Protein AF-A0ABD0QCN0-F1 (afdb_monomer_lite)

Organism: Cirrhinus mrigala (NCBI:txid683832)

Structure (mmCIF, N/CA/C/O backbone):
data_AF-A0ABD0QCN0-F1
#
_entry.id   AF-A0ABD0QCN0-F1
#
loop_
_atom_site.group_PDB
_atom_site.id
_atom_site.type_symbol
_atom_site.label_atom_id
_atom_site.label_alt_id
_atom_site.label_comp_id
_atom_site.label_asym_id
_atom_site.label_entity_id
_atom_site.label_seq_id
_atom_site.pdbx_PDB_ins_code
_atom_site.Cartn_x
_atom_site.Cartn_y
_atom_site.Cartn_z
_atom_site.occupancy
_atom_site.B_iso_or_equiv
_atom_site.auth_seq_id
_atom_site.auth_comp_id
_atom_site.auth_asym_id
_atom_site.auth_atom_id
_atom_site.pdbx_PDB_model_num
ATOM 1 N N . CYS A 1 1 ? 4.011 0.680 5.453 1.00 97.69 1 CYS A N 1
ATOM 2 C CA . CYS A 1 1 ? 2.574 0.988 5.359 1.00 97.69 1 CYS A CA 1
ATOM 3 C C . CYS A 1 1 ? 1.885 -0.359 5.284 1.00 97.69 1 CYS A C 1
ATOM 5 O O . CYS A 1 1 ? 2.483 -1.256 4.695 1.00 97.69 1 CYS A O 1
ATOM 7 N N . TRP A 1 2 ? 0.803 -0.566 6.031 1.00 98.50 2 TRP A N 1
ATOM 8 C CA . TRP A 1 2 ? 0.114 -1.860 6.032 1.00 98.50 2 TRP A CA 1
ATOM 9 C C . TRP A 1 2 ? -1.335 -1.730 6.510 1.00 98.50 2 TRP A C 1
ATOM 11 O O . TRP A 1 2 ? -1.674 -0.823 7.277 1.00 98.50 2 TRP A O 1
ATOM 21 N N . SER A 1 3 ? -2.161 -2.693 6.115 1.00 98.75 3 SER A N 1
ATOM 22 C CA . SER A 1 3 ? -3.529 -2.903 6.582 1.00 98.75 3 SER A CA 1
ATOM 23 C C . SER A 1 3 ? -3.855 -4.399 6.578 1.00 98.75 3 SER A C 1
ATOM 25 O O . SER A 1 3 ? -3.170 -5.197 5.936 1.00 98.75 3 SER A O 1
ATOM 27 N N . TYR A 1 4 ? -4.906 -4.788 7.296 1.00 98.62 4 TYR A N 1
ATOM 28 C CA . TYR A 1 4 ? -5.492 -6.119 7.155 1.00 98.62 4 TYR A CA 1
ATOM 29 C C . TYR A 1 4 ? -6.198 -6.266 5.801 1.00 98.62 4 TYR A C 1
ATOM 31 O O . TYR A 1 4 ? -6.690 -5.288 5.240 1.00 98.62 4 TYR A O 1
ATOM 39 N N . LEU A 1 5 ? -6.280 -7.503 5.301 1.00 98.44 5 LEU A N 1
ATOM 40 C CA . LEU A 1 5 ? -7.062 -7.828 4.110 1.00 98.44 5 LEU A CA 1
ATOM 41 C C . LEU A 1 5 ? -8.536 -8.019 4.482 1.00 98.44 5 LEU A C 1
ATOM 43 O O . LEU A 1 5 ? -8.883 -8.973 5.177 1.00 98.44 5 LEU A O 1
ATOM 47 N N . GLY A 1 6 ? -9.399 -7.136 3.983 1.00 98.62 6 GLY A N 1
ATOM 48 C CA . GLY A 1 6 ? -10.844 -7.205 4.203 1.00 98.62 6 GLY A CA 1
ATOM 49 C C . GLY A 1 6 ? -11.277 -6.892 5.642 1.00 98.62 6 GLY A C 1
ATOM 50 O O . GLY A 1 6 ? -10.511 -6.374 6.460 1.00 98.62 6 GLY A O 1
ATOM 51 N N . MET A 1 7 ? -12.539 -7.209 5.952 1.00 98.00 7 MET A N 1
ATOM 52 C CA . MET A 1 7 ? -13.099 -7.059 7.298 1.00 98.00 7 MET A CA 1
ATOM 53 C C . MET A 1 7 ? -12.622 -8.191 8.212 1.00 98.00 7 MET A C 1
ATOM 55 O O . MET A 1 7 ? -12.963 -9.350 7.982 1.00 98.00 7 MET A O 1
ATOM 59 N N . ILE A 1 8 ? -11.903 -7.851 9.283 1.00 98.19 8 ILE A N 1
ATOM 60 C CA . ILE A 1 8 ? -11.459 -8.826 10.301 1.00 98.19 8 ILE A CA 1
ATOM 61 C C . ILE A 1 8 ? -12.385 -8.894 11.527 1.00 98.19 8 ILE A C 1
ATOM 63 O O . ILE A 1 8 ? -12.187 -9.722 12.413 1.00 98.19 8 ILE A O 1
ATOM 67 N N . GLY A 1 9 ? -13.418 -8.046 11.560 1.00 97.50 9 GLY A N 1
ATOM 68 C CA . GLY A 1 9 ? -14.343 -7.906 12.683 1.00 97.50 9 GLY A CA 1
ATOM 69 C C . GLY A 1 9 ? -13.846 -6.914 13.740 1.00 97.50 9 GLY A C 1
ATOM 70 O O . GLY A 1 9 ? -12.654 -6.802 14.012 1.00 97.50 9 GLY A O 1
ATOM 71 N N . GLY A 1 10 ? -14.779 -6.179 14.350 1.00 97.50 10 GLY A N 1
ATOM 72 C CA . GLY A 1 10 ? -14.446 -5.124 15.310 1.00 97.50 10 GLY A CA 1
ATOM 73 C C . GLY A 1 10 ? -13.683 -3.951 14.680 1.00 97.50 10 GLY A C 1
ATOM 74 O O . GLY A 1 10 ? -13.807 -3.677 13.488 1.00 97.50 10 GLY A O 1
ATOM 75 N N . SER A 1 11 ? -12.922 -3.227 15.505 1.00 98.00 11 SER A N 1
ATOM 76 C CA . SER A 1 11 ? -12.036 -2.155 15.034 1.00 98.00 11 SER A CA 1
ATOM 77 C C . SER A 1 11 ? -10.756 -2.747 14.443 1.00 98.00 11 SER A C 1
ATOM 79 O O . SER A 1 11 ? -10.150 -3.626 15.056 1.00 98.00 11 SER A O 1
ATOM 81 N N . GLN A 1 12 ? -10.319 -2.238 13.290 1.00 98.50 12 GLN A N 1
ATOM 82 C CA . GLN A 1 12 ? -9.104 -2.689 12.614 1.00 98.50 12 GLN A CA 1
ATOM 83 C C . GLN A 1 12 ? -8.207 -1.516 12.217 1.00 98.50 12 GLN A C 1
ATOM 85 O O . GLN A 1 12 ? -8.670 -0.479 11.745 1.00 98.50 12 GLN A O 1
ATOM 90 N N . THR A 1 13 ? -6.906 -1.694 12.421 1.00 98.44 13 THR A N 1
ATOM 91 C CA . THR A 1 13 ? -5.899 -0.655 12.194 1.00 98.44 13 THR A CA 1
ATOM 92 C C . THR A 1 13 ? -5.466 -0.600 10.732 1.00 98.44 13 THR A C 1
ATOM 94 O O . THR A 1 13 ? -5.146 -1.628 10.140 1.00 98.44 13 THR A O 1
ATOM 97 N N . VAL A 1 14 ? -5.358 0.621 10.202 1.00 98.31 14 VAL A N 1
ATOM 98 C CA . VAL A 1 14 ? -4.602 0.955 8.985 1.00 98.31 14 VAL A CA 1
ATOM 99 C C . VAL A 1 14 ? -3.365 1.751 9.409 1.00 98.31 14 VAL A C 1
ATOM 101 O O . VAL A 1 14 ? -3.490 2.782 10.071 1.00 98.31 14 VAL A O 1
ATOM 104 N N . SER A 1 15 ? -2.165 1.280 9.069 1.00 98.44 15 SER A N 1
ATOM 105 C CA . SER A 1 15 ? -0.901 1.883 9.503 1.00 98.44 15 SER A CA 1
ATOM 106 C C . SER A 1 15 ? -0.276 2.770 8.426 1.00 98.44 15 SER A C 1
ATOM 108 O O . SER A 1 15 ? 0.312 2.292 7.449 1.00 98.44 15 SER A O 1
ATOM 110 N N . LEU A 1 16 ? -0.335 4.084 8.660 1.00 98.38 16 LEU A N 1
ATOM 111 C CA . LEU A 1 16 ? 0.312 5.112 7.8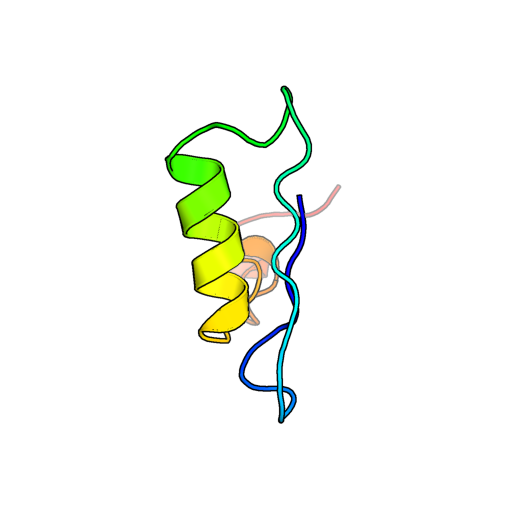44 1.00 98.38 16 LEU A CA 1
ATOM 112 C C . LEU A 1 16 ? 1.433 5.792 8.641 1.00 98.38 16 LEU A C 1
ATOM 114 O O . LEU A 1 16 ? 1.252 6.848 9.242 1.00 98.38 16 LEU A O 1
ATOM 118 N N . GLN A 1 17 ? 2.611 5.166 8.671 1.00 98.12 17 GLN A N 1
ATOM 119 C CA . GLN A 1 17 ? 3.775 5.708 9.374 1.00 98.12 17 GLN A CA 1
ATOM 120 C C . GLN A 1 17 ? 4.272 7.015 8.734 1.00 98.12 17 GLN A C 1
ATOM 122 O O . GLN A 1 17 ? 4.581 7.060 7.543 1.00 98.12 17 GLN A O 1
ATOM 127 N N . SER A 1 18 ? 4.414 8.071 9.538 1.00 96.06 18 SER A N 1
ATOM 128 C CA . SER A 1 18 ? 5.006 9.338 9.100 1.00 96.06 18 SER A CA 1
ATOM 129 C C . SER A 1 18 ? 6.544 9.281 9.106 1.00 96.06 18 SER A C 1
ATOM 131 O O . SER A 1 18 ? 7.117 8.693 10.027 1.00 96.06 18 SER A O 1
ATOM 133 N N . PRO A 1 19 ? 7.226 9.890 8.115 1.00 94.62 19 PRO A N 1
ATOM 134 C CA . PRO A 1 19 ? 6.651 10.546 6.931 1.00 94.62 19 PRO A CA 1
ATOM 135 C C . PRO A 1 19 ? 6.395 9.587 5.752 1.00 94.62 19 PRO A C 1
ATOM 137 O O . PRO A 1 19 ? 5.717 9.958 4.800 1.00 94.62 19 PRO A O 1
ATOM 140 N N . GLY A 1 20 ? 6.919 8.357 5.797 1.00 95.00 20 GLY A N 1
ATOM 141 C CA . GLY A 1 20 ? 7.028 7.469 4.630 1.00 95.00 20 GLY A CA 1
ATOM 142 C C . GLY A 1 20 ? 5.710 7.048 3.969 1.00 95.00 20 GLY A C 1
ATOM 143 O O . GLY A 1 20 ? 5.690 6.816 2.765 1.00 95.00 20 GLY A O 1
ATOM 144 N N . CYS A 1 21 ? 4.611 6.981 4.720 1.00 97.94 21 CYS A N 1
ATOM 145 C CA . CYS A 1 21 ? 3.306 6.521 4.235 1.00 97.94 21 CYS A CA 1
ATOM 146 C C . CYS A 1 21 ? 2.291 7.647 4.008 1.00 97.94 21 CYS A C 1
ATOM 148 O O . CYS A 1 21 ? 1.164 7.374 3.604 1.00 97.94 21 CYS A O 1
ATOM 150 N N . MET A 1 22 ? 2.661 8.902 4.278 1.00 96.94 22 MET A N 1
ATOM 151 C CA . MET A 1 22 ? 1.743 10.050 4.266 1.00 96.94 22 MET A CA 1
ATOM 152 C C . MET A 1 22 ? 1.522 10.617 2.854 1.00 96.94 22 MET A C 1
ATOM 154 O O . MET A 1 22 ? 1.429 11.825 2.655 1.00 96.94 22 MET A O 1
ATOM 158 N N . TRP A 1 23 ? 1.430 9.728 1.868 1.00 97.81 23 TRP A N 1
ATOM 159 C CA . TRP A 1 23 ? 1.142 10.044 0.473 1.00 97.81 23 TRP A CA 1
ATOM 160 C C . TRP A 1 23 ? -0.257 9.541 0.135 1.00 97.81 23 TRP A C 1
ATOM 162 O O . TRP A 1 23 ? -0.623 8.430 0.518 1.00 97.81 23 TRP A O 1
ATOM 172 N N . SER A 1 24 ? -1.035 10.318 -0.619 1.00 97.88 24 SER A N 1
ATOM 173 C CA . SER A 1 24 ? -2.420 9.962 -0.965 1.00 97.88 24 SER A CA 1
ATOM 174 C C . SER A 1 24 ? -2.537 8.590 -1.638 1.00 97.88 24 SER A C 1
ATOM 176 O O . SER A 1 24 ? -3.432 7.822 -1.299 1.00 97.88 24 SER A O 1
ATOM 178 N N . GLY A 1 25 ? -1.604 8.247 -2.533 1.00 98.38 25 GLY A N 1
ATOM 179 C CA . GLY A 1 25 ? -1.571 6.938 -3.194 1.00 98.38 25 GLY A CA 1
ATOM 180 C C . GLY A 1 25 ? -1.319 5.776 -2.230 1.00 98.38 25 GLY A C 1
ATOM 181 O O . GLY A 1 25 ? -1.956 4.735 -2.346 1.00 98.38 25 GLY A O 1
ATOM 182 N N . VAL A 1 26 ? -0.451 5.972 -1.235 1.00 98.50 26 VAL A N 1
ATOM 183 C CA . VAL A 1 26 ? -0.181 4.960 -0.204 1.00 98.50 26 VAL A CA 1
ATOM 184 C C . VAL A 1 26 ? -1.393 4.797 0.712 1.00 98.50 26 VAL A C 1
ATOM 186 O O . VAL A 1 26 ? -1.811 3.676 0.974 1.00 98.50 26 VAL A O 1
ATOM 189 N N . ALA A 1 27 ? -2.022 5.896 1.137 1.00 98.38 27 ALA A N 1
ATOM 190 C CA . ALA A 1 27 ? -3.252 5.829 1.923 1.00 98.38 27 ALA A CA 1
ATOM 191 C C . ALA A 1 27 ? -4.379 5.098 1.170 1.00 98.38 27 ALA A C 1
ATOM 193 O O . ALA A 1 27 ? -5.056 4.249 1.748 1.00 98.38 27 ALA A O 1
ATOM 194 N N . ALA A 1 28 ? -4.546 5.378 -0.128 1.00 98.69 28 ALA A N 1
ATOM 195 C CA . ALA A 1 28 ? -5.510 4.679 -0.973 1.00 98.69 28 ALA A CA 1
ATOM 196 C C . ALA A 1 28 ? -5.190 3.180 -1.105 1.00 98.69 28 ALA A C 1
ATOM 198 O O . ALA A 1 28 ? -6.098 2.360 -1.007 1.00 98.69 28 ALA A O 1
ATOM 199 N N . HIS A 1 29 ? -3.916 2.818 -1.276 1.00 98.75 29 HIS A N 1
ATOM 200 C CA . HIS A 1 29 ? -3.456 1.429 -1.343 1.00 98.75 29 HIS A CA 1
ATOM 201 C C . HIS A 1 29 ? -3.788 0.639 -0.066 1.00 98.75 29 HIS A C 1
ATOM 203 O O . HIS A 1 29 ? -4.399 -0.425 -0.144 1.00 98.75 29 HIS A O 1
ATOM 209 N N . GLU A 1 30 ? -3.492 1.188 1.115 1.00 98.81 30 GLU A N 1
ATOM 210 C CA . GLU A 1 30 ? -3.784 0.502 2.383 1.00 98.81 30 GLU A CA 1
ATOM 211 C C . GLU A 1 30 ? -5.289 0.416 2.688 1.00 98.81 30 GLU A C 1
ATOM 213 O O . GLU A 1 30 ? -5.766 -0.563 3.270 1.00 98.81 30 GLU A O 1
ATOM 218 N N . LEU A 1 31 ? -6.074 1.408 2.253 1.00 98.62 31 LEU A N 1
ATOM 219 C CA . LEU A 1 31 ? -7.536 1.317 2.289 1.00 98.62 31 LEU A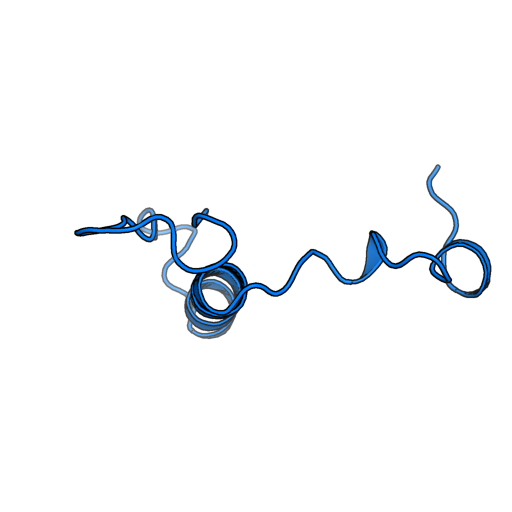 CA 1
ATOM 220 C C . LEU A 1 31 ? -8.059 0.251 1.317 1.00 98.62 31 LEU A C 1
ATOM 222 O O . LEU A 1 31 ? -9.023 -0.440 1.636 1.00 98.62 31 LEU A O 1
ATOM 226 N N . MET A 1 32 ? -7.412 0.059 0.166 1.00 98.81 32 MET A N 1
ATOM 227 C CA . MET A 1 32 ? -7.759 -1.004 -0.778 1.00 98.81 32 MET A CA 1
ATOM 228 C C . MET A 1 32 ? -7.516 -2.398 -0.178 1.00 98.81 32 MET A C 1
ATOM 230 O O . MET A 1 32 ? -8.347 -3.291 -0.349 1.00 98.81 32 MET A O 1
ATOM 234 N N . HIS A 1 33 ? -6.451 -2.568 0.610 1.00 98.88 33 HIS A N 1
ATOM 235 C CA . HIS A 1 33 ? -6.263 -3.772 1.423 1.00 98.88 33 HIS A CA 1
ATOM 236 C C . HIS A 1 33 ? -7.416 -3.983 2.411 1.00 98.88 33 HIS A C 1
ATOM 238 O O . HIS A 1 33 ? -7.989 -5.072 2.440 1.00 98.88 33 HIS A O 1
ATOM 244 N N . ALA A 1 34 ? -7.853 -2.940 3.128 1.00 98.69 34 ALA A N 1
ATOM 245 C CA . ALA A 1 34 ? -9.009 -3.038 4.029 1.00 98.69 34 ALA A CA 1
ATOM 246 C C . ALA A 1 34 ? -10.326 -3.382 3.298 1.00 98.69 34 ALA A C 1
ATOM 248 O O . ALA A 1 34 ? -11.196 -4.031 3.875 1.00 98.69 34 ALA A O 1
ATOM 249 N N . LEU A 1 35 ? -10.463 -3.003 2.021 1.00 98.62 35 LEU A N 1
ATOM 250 C CA . LEU A 1 35 ? -11.577 -3.418 1.155 1.00 98.62 35 LEU A CA 1
ATOM 251 C C . LEU A 1 35 ? -11.467 -4.875 0.669 1.00 98.62 35 LEU A C 1
ATOM 253 O O . LEU A 1 35 ? -12.446 -5.414 0.160 1.00 98.62 35 LEU A O 1
ATOM 257 N N . GLY A 1 36 ? -10.311 -5.521 0.835 1.00 98.69 36 GLY A N 1
ATOM 258 C CA . GLY A 1 36 ? -10.081 -6.925 0.484 1.00 98.69 36 GLY A CA 1
ATOM 259 C C . GLY A 1 36 ? -9.253 -7.151 -0.780 1.00 98.69 36 GLY A C 1
ATOM 260 O O . GLY A 1 36 ? -9.145 -8.289 -1.232 1.00 98.69 36 GLY A O 1
ATOM 261 N N . PHE A 1 37 ? -8.652 -6.109 -1.357 1.00 98.69 37 PHE A N 1
ATOM 262 C CA . PHE A 1 37 ? -7.765 -6.280 -2.506 1.00 98.69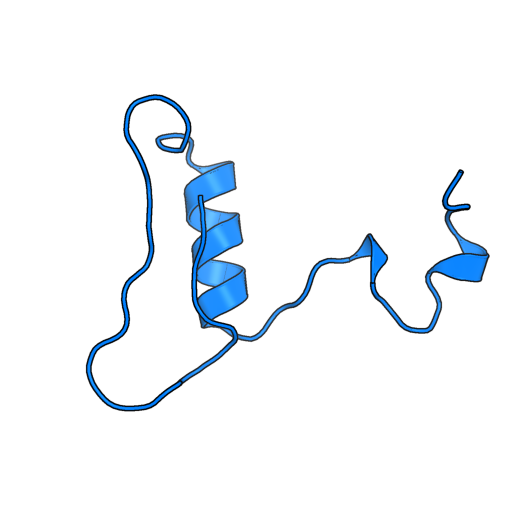 37 PHE A CA 1
ATOM 263 C C . PHE A 1 37 ? -6.389 -6.773 -2.063 1.00 98.69 37 PHE A C 1
ATOM 265 O O . PHE A 1 37 ? -5.837 -6.335 -1.052 1.00 98.69 37 PHE A O 1
ATOM 272 N N . VAL A 1 38 ? -5.817 -7.667 -2.861 1.00 98.31 38 VAL A N 1
ATOM 273 C CA . VAL A 1 38 ? -4.440 -8.143 -2.713 1.00 98.31 38 VAL A CA 1
ATOM 274 C C . VAL A 1 38 ? -3.526 -7.422 -3.698 1.00 98.31 38 VAL A C 1
ATOM 276 O O . VAL A 1 38 ? -3.978 -6.699 -4.582 1.00 98.31 38 VAL A O 1
ATOM 279 N N . HIS A 1 39 ? -2.223 -7.623 -3.547 1.00 98.50 39 HIS A N 1
ATOM 280 C CA . HIS A 1 39 ? -1.249 -7.121 -4.504 1.00 98.50 39 HIS A CA 1
ATOM 281 C C . HIS A 1 39 ? -1.493 -7.665 -5.919 1.00 98.50 39 HIS A C 1
ATOM 283 O O . HIS A 1 39 ? -1.630 -8.873 -6.110 1.00 98.50 39 HIS A O 1
ATOM 289 N N . GLU A 1 40 ? -1.478 -6.778 -6.914 1.00 98.56 40 GLU A N 1
ATOM 290 C CA . GLU A 1 40 ? -1.760 -7.118 -8.315 1.00 98.56 40 GLU A CA 1
ATOM 291 C C . GLU A 1 40 ? -0.757 -8.139 -8.876 1.00 98.56 40 GLU A C 1
ATOM 293 O O . GLU A 1 40 ? -1.143 -9.082 -9.564 1.00 98.56 40 GLU A O 1
ATOM 298 N N . GLN A 1 41 ? 0.525 -8.036 -8.502 1.00 97.81 41 GLN A N 1
ATOM 299 C CA . GLN A 1 41 ? 1.559 -8.996 -8.914 1.00 97.81 41 GLN A CA 1
ATOM 300 C C . GLN A 1 41 ? 1.401 -10.399 -8.296 1.00 97.81 41 GLN A C 1
ATOM 302 O O . GLN A 1 41 ? 2.191 -11.295 -8.598 1.00 97.81 41 GLN A O 1
ATOM 307 N N . SER A 1 42 ? 0.405 -10.586 -7.425 1.00 97.50 42 SER A N 1
ATOM 308 C CA . SER A 1 42 ? 0.049 -11.867 -6.808 1.00 97.50 42 SER A CA 1
ATOM 309 C C . SER A 1 42 ? -1.203 -12.503 -7.418 1.00 97.50 42 SER A C 1
ATOM 311 O O . SER A 1 42 ? -1.667 -13.525 -6.910 1.00 97.50 42 SER A O 1
ATOM 313 N N . ARG A 1 43 ? -1.778 -11.926 -8.481 1.00 98.44 43 ARG A N 1
ATOM 314 C CA . ARG A 1 43 ? -2.890 -12.555 -9.206 1.00 98.44 43 ARG A CA 1
ATOM 315 C C . ARG A 1 43 ? -2.501 -13.925 -9.760 1.00 98.44 43 ARG A C 1
ATOM 317 O O . ARG A 1 43 ? -1.345 -14.172 -10.096 1.00 98.44 43 ARG A O 1
ATOM 324 N N . SER A 1 44 ? -3.491 -14.800 -9.915 1.00 98.31 44 SER A N 1
ATOM 325 C CA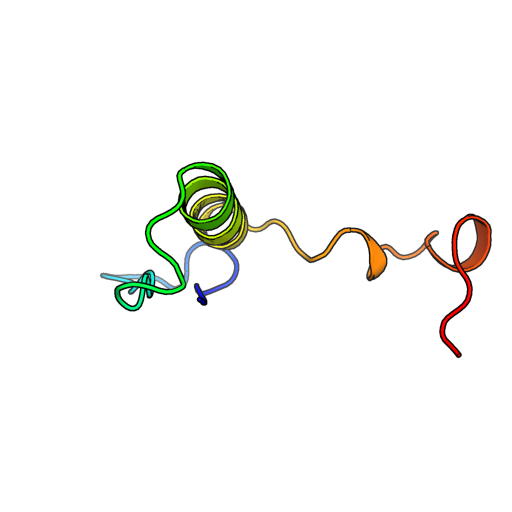 . SER A 1 44 ? -3.296 -16.155 -10.447 1.00 98.31 44 SER A CA 1
ATOM 326 C C . SER A 1 44 ? -2.790 -16.185 -11.892 1.00 98.31 44 SER A C 1
ATOM 328 O O . SER A 1 44 ? -2.172 -17.163 -12.294 1.00 98.31 44 SER A O 1
ATOM 330 N N . ASP A 1 45 ? -3.034 -15.128 -12.668 1.00 98.50 45 ASP A N 1
ATOM 331 C CA . ASP A 1 45 ? -2.591 -14.970 -14.055 1.00 98.50 45 ASP A CA 1
ATOM 332 C C . ASP A 1 45 ? -1.295 -14.154 -14.193 1.00 98.50 45 ASP A C 1
ATOM 334 O O . ASP A 1 45 ? -0.847 -13.902 -15.311 1.00 98.50 45 ASP A O 1
ATOM 338 N N . ARG A 1 46 ? -0.654 -13.756 -13.083 1.00 98.56 46 ARG A N 1
ATOM 339 C CA . ARG A 1 46 ? 0.491 -12.831 -13.112 1.00 98.56 46 ARG A CA 1
ATOM 340 C C . ARG A 1 46 ? 1.674 -13.350 -13.931 1.00 98.56 46 ARG A C 1
ATOM 342 O O . ARG A 1 46 ? 2.372 -12.538 -14.528 1.00 98.56 46 ARG A O 1
ATOM 349 N N . ASP A 1 47 ? 1.893 -14.667 -13.988 1.00 98.19 47 ASP A N 1
ATOM 350 C CA . ASP A 1 47 ? 2.997 -15.280 -14.750 1.00 98.19 47 ASP A CA 1
ATOM 351 C C . ASP A 1 47 ? 2.856 -15.074 -16.274 1.00 98.19 47 ASP A C 1
ATOM 353 O O . ASP A 1 47 ? 3.827 -15.236 -17.009 1.00 98.19 47 ASP A O 1
ATOM 357 N N . HIS A 1 48 ? 1.682 -14.653 -16.767 1.00 98.38 48 HIS A N 1
ATOM 358 C CA . HIS A 1 48 ? 1.500 -14.211 -18.156 1.00 98.38 48 HIS A CA 1
ATOM 359 C C . HI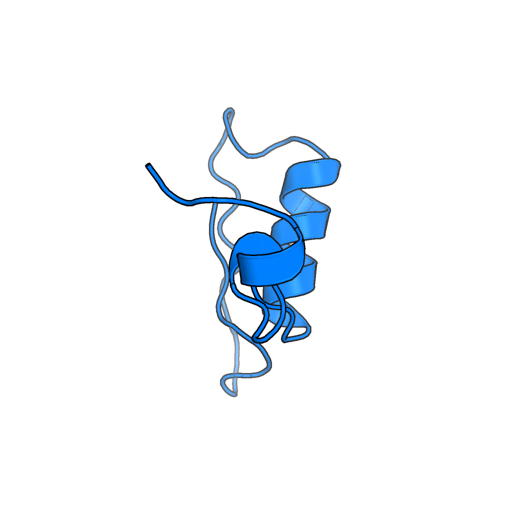S A 1 48 ? 1.955 -12.764 -18.408 1.00 98.38 48 HIS A C 1
ATOM 361 O O . HIS A 1 48 ? 2.026 -12.334 -19.560 1.00 98.38 48 HIS A O 1
ATOM 367 N N . HIS A 1 49 ? 2.220 -11.994 -17.352 1.00 98.06 49 HIS A N 1
ATOM 368 C CA . HIS A 1 49 ? 2.430 -10.546 -17.425 1.00 98.06 49 HIS A CA 1
ATOM 369 C C . HIS A 1 49 ? 3.780 -10.109 -16.860 1.00 98.06 49 HIS A C 1
ATOM 371 O O . HIS A 1 49 ? 4.381 -9.164 -17.370 1.00 98.06 49 HIS A O 1
ATOM 377 N N . VAL A 1 50 ? 4.258 -10.774 -15.809 1.00 97.81 50 VAL A N 1
ATOM 378 C CA . VAL A 1 50 ? 5.510 -10.448 -15.124 1.00 97.81 50 VAL A CA 1
ATOM 379 C C . VAL A 1 50 ? 6.253 -11.721 -14.732 1.00 97.81 50 VAL A C 1
ATOM 381 O O . VAL A 1 50 ? 5.643 -12.739 -14.413 1.00 97.81 50 VAL A O 1
ATOM 384 N N . SER A 1 51 ? 7.582 -11.647 -14.708 1.00 96.94 51 SER A N 1
ATOM 385 C CA . SER A 1 51 ? 8.445 -12.684 -14.135 1.00 96.94 51 SER A CA 1
ATOM 386 C C . SER A 1 51 ? 9.004 -12.204 -12.800 1.00 96.94 51 SER A C 1
ATOM 388 O O . SER A 1 51 ? 9.420 -11.052 -12.681 1.00 96.94 51 SER A O 1
ATOM 390 N N . ILE A 1 52 ? 9.024 -13.087 -11.802 1.00 96.06 52 ILE A N 1
ATOM 391 C CA . ILE A 1 52 ? 9.699 -12.832 -10.526 1.00 96.06 52 ILE A CA 1
ATOM 392 C C . ILE A 1 52 ? 11.122 -13.377 -10.643 1.00 96.06 52 ILE A C 1
ATOM 394 O O . ILE A 1 52 ? 11.287 -14.562 -10.936 1.00 96.06 52 ILE A O 1
ATOM 398 N N . LEU A 1 53 ? 12.115 -12.500 -10.479 1.00 91.19 53 LEU A N 1
ATOM 399 C CA . LEU A 1 53 ? 13.542 -12.833 -10.534 1.00 91.19 53 LEU A CA 1
ATOM 400 C C . LEU A 1 53 ? 14.067 -13.291 -9.172 1.00 91.19 53 LEU A C 1
ATOM 402 O O . LEU A 1 53 ? 13.618 -12.716 -8.153 1.00 91.19 53 LEU A O 1
#

Radius of gyration: 13.28 Å; chains: 1; bounding box: 28×27×34 Å

pLDDT: mean 97.92, std 1.28, range [91.19, 98.88]

Foldseek 3Di:
DAFAAEDPDDDTDQDQDPPVQVDPVSVVVRVVRNNHDDDPCP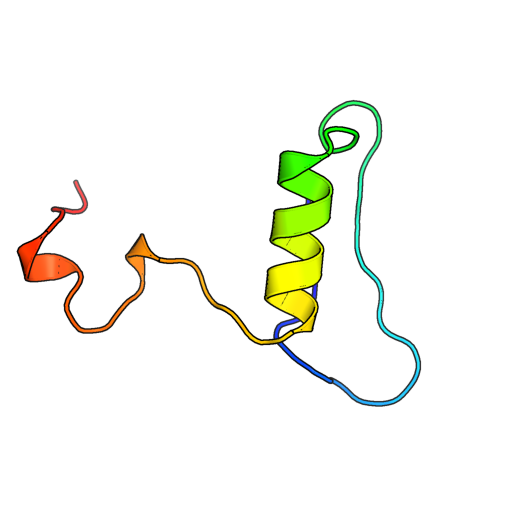DPCNVVPDDDD

InterPro domains:
  IPR001506 Peptidase M12A [PF01400] (1-52)
  IPR001506 Peptidase M12A [PR00480] (21-39)
  IPR001506 Peptidase M12A [PR00480] (40-53)
  IPR001506 Peptidase M12A [PS51864] (1-53)
  IPR024079 Metallopeptidase, catalytic domain superfamily [G3DSA:3.40.390.10] (1-53)

Sequence (53 aa):
CWSYLGMIGGSQTVSLQSPGCMWSGVAAHELMHALGFVHEQSRSDRDHHVSIL

Secondary structure (DSSP, 8-state):
-EE-SS--SS---EE--TTTT-SHHHHHHHHHHHHTPPPGGGSTTGGGT----